Protein AF-A0A843HSB5-F1 (afdb_monomer_lite)

Foldseek 3Di:
DPPVLVVVVVVCCVPDPPHQVWDDDPQKTWGFPVCVVVVVVVCCVSPVQQDDQDWDDDPTTIMHGPVSSVVSNVD

Sequence (75 aa):
MYDEDIEALSEWMNEDERAIDTNRIDDDFFISQYDVDDFCNFIREIDPDLIGIKCTVTSCGIWFDINDLQSARHY

pLDDT: mean 73.23, std 13.24, range [44.56, 91.25]

Structure (mmCIF, N/CA/C/O backbone):
data_AF-A0A843HSB5-F1
#
_entry.id   AF-A0A843HSB5-F1
#
loop_
_atom_site.group_PDB
_atom_site.id
_atom_site.type_symbol
_atom_site.label_atom_id
_atom_site.label_alt_id
_atom_site.label_comp_id
_atom_site.label_asym_id
_atom_site.label_entity_id
_atom_site.label_seq_id
_atom_site.pdbx_PDB_ins_code
_atom_site.Cartn_x
_atom_site.Cartn_y
_atom_site.Cartn_z
_atom_site.occupancy
_atom_site.B_iso_or_equiv
_atom_site.auth_seq_id
_atom_site.auth_comp_id
_atom_site.auth_asym_id
_atom_site.auth_atom_id
_atom_site.pdbx_PDB_model_num
ATOM 1 N N . MET A 1 1 ? -11.849 13.501 14.947 1.00 56.44 1 MET A N 1
ATOM 2 C CA . MET A 1 1 ? -11.605 12.071 15.227 1.00 56.44 1 MET A CA 1
ATOM 3 C C . MET A 1 1 ? -11.150 11.297 13.987 1.00 56.44 1 MET A C 1
ATOM 5 O O . MET A 1 1 ? -10.745 10.168 14.170 1.00 56.44 1 MET A O 1
ATOM 9 N N . TYR A 1 2 ? -11.188 11.869 12.766 1.00 53.53 2 TYR A N 1
ATOM 10 C CA . TYR A 1 2 ? -10.698 11.219 11.531 1.00 53.53 2 TYR A CA 1
ATOM 11 C C . TYR A 1 2 ? -9.450 11.876 10.921 1.00 53.53 2 TYR A C 1
ATOM 13 O O . TYR A 1 2 ? -8.745 11.225 10.160 1.00 53.53 2 TYR A O 1
ATOM 21 N N . ASP A 1 3 ? -9.169 13.138 11.255 1.00 56.00 3 ASP A N 1
ATOM 22 C CA . ASP A 1 3 ? -8.016 13.852 10.693 1.00 56.00 3 ASP A CA 1
ATOM 23 C C . ASP A 1 3 ? -6.688 13.347 11.284 1.00 56.00 3 ASP A C 1
ATOM 25 O O . ASP A 1 3 ? -5.720 13.210 10.552 1.00 56.00 3 ASP A O 1
ATOM 29 N N . GLU A 1 4 ? -6.671 12.950 12.562 1.00 60.84 4 GLU A N 1
ATOM 30 C CA . GLU A 1 4 ? -5.450 12.537 13.278 1.00 60.84 4 GLU A CA 1
ATOM 31 C C . GLU A 1 4 ? -4.844 11.215 12.757 1.00 60.84 4 GLU A C 1
ATOM 33 O O . GLU A 1 4 ? -3.626 11.100 12.688 1.00 60.84 4 GLU A O 1
ATOM 38 N N . ASP A 1 5 ? -5.653 10.236 12.327 1.00 61.72 5 ASP A N 1
ATOM 39 C CA . ASP A 1 5 ? -5.143 8.954 11.795 1.00 61.72 5 ASP A CA 1
ATOM 40 C C . ASP A 1 5 ? -4.526 9.114 10.394 1.00 61.72 5 ASP A C 1
ATOM 42 O O . ASP A 1 5 ? -3.515 8.492 10.063 1.00 61.72 5 ASP A O 1
ATOM 46 N N . ILE A 1 6 ? -5.148 9.948 9.552 1.00 62.97 6 ILE A N 1
ATOM 47 C CA . ILE A 1 6 ? -4.669 10.240 8.192 1.00 62.97 6 ILE A CA 1
ATOM 48 C C . ILE A 1 6 ? -3.423 11.128 8.259 1.00 62.97 6 ILE A C 1
ATOM 50 O O . ILE A 1 6 ? -2.498 10.960 7.460 1.00 62.97 6 ILE A O 1
ATOM 54 N N . GLU A 1 7 ? -3.387 12.048 9.222 1.00 67.44 7 GLU A N 1
ATOM 55 C CA . GLU A 1 7 ? -2.229 12.887 9.509 1.00 67.44 7 GLU A CA 1
ATOM 56 C C . GLU A 1 7 ? -1.069 12.038 10.047 1.00 67.44 7 GLU A C 1
ATOM 58 O O . GLU A 1 7 ? 0.027 12.160 9.517 1.00 67.44 7 GLU A O 1
ATOM 63 N N . ALA A 1 8 ? -1.311 11.066 10.937 1.00 64.94 8 ALA A N 1
ATOM 64 C CA . ALA A 1 8 ? -0.285 10.132 11.417 1.00 64.94 8 ALA A CA 1
ATOM 65 C C . ALA A 1 8 ? 0.293 9.232 10.305 1.00 64.94 8 ALA A C 1
ATOM 67 O O . ALA A 1 8 ? 1.504 9.020 10.241 1.00 64.94 8 ALA A O 1
ATOM 68 N N . LEU A 1 9 ? -0.546 8.733 9.388 1.00 64.19 9 LEU A N 1
ATOM 69 C CA . LEU A 1 9 ? -0.094 7.997 8.197 1.00 64.19 9 LEU A CA 1
ATOM 70 C C . LEU A 1 9 ? 0.729 8.888 7.257 1.00 64.19 9 LEU A C 1
ATOM 72 O O . LEU A 1 9 ? 1.746 8.455 6.718 1.00 64.19 9 LEU A O 1
ATOM 76 N N . SER A 1 10 ? 0.305 10.142 7.082 1.00 64.19 10 SER A N 1
ATOM 77 C CA . SER A 1 10 ? 1.002 11.119 6.241 1.00 64.19 10 SER A CA 1
ATOM 78 C C . SER A 1 10 ? 2.321 11.589 6.861 1.00 64.19 10 SER A C 1
ATOM 80 O O . SER A 1 10 ? 3.289 11.789 6.130 1.00 64.19 10 SER A O 1
ATOM 82 N N . GLU A 1 11 ? 2.385 11.758 8.182 1.00 65.00 11 GLU A N 1
ATOM 83 C CA . GLU A 1 11 ? 3.607 12.078 8.925 1.00 65.00 11 GLU A CA 1
ATOM 84 C C . GLU A 1 11 ? 4.585 10.905 8.872 1.00 65.00 11 GLU A C 1
ATOM 86 O O . GLU A 1 11 ? 5.743 11.105 8.518 1.00 65.00 11 GLU A O 1
ATOM 91 N N . TRP A 1 12 ? 4.121 9.671 9.085 1.00 62.22 12 TRP A N 1
ATOM 92 C CA . TRP A 1 12 ? 4.978 8.486 9.007 1.00 62.22 12 TRP 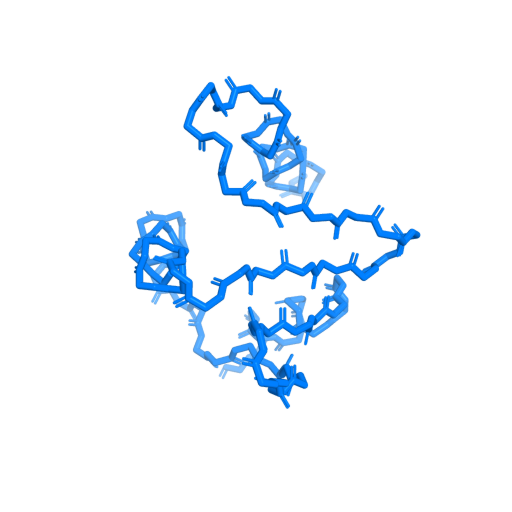A CA 1
ATOM 93 C C . TRP A 1 12 ? 5.590 8.282 7.613 1.00 62.22 12 TRP A C 1
ATOM 95 O O . TRP A 1 12 ? 6.784 8.014 7.494 1.00 62.22 12 TRP A O 1
ATOM 105 N N . MET A 1 13 ? 4.811 8.509 6.550 1.00 62.22 13 MET A N 1
ATOM 106 C CA . MET A 1 13 ? 5.319 8.489 5.172 1.00 62.22 13 MET A CA 1
ATOM 107 C C . MET A 1 13 ? 6.386 9.557 4.882 1.00 62.22 13 MET A C 1
ATOM 109 O O . MET A 1 13 ? 7.143 9.405 3.925 1.00 62.22 13 MET A O 1
ATOM 113 N N . ASN A 1 14 ? 6.431 10.643 5.661 1.00 59.72 14 ASN A N 1
ATOM 114 C CA . ASN A 1 14 ? 7.401 11.726 5.494 1.00 59.72 14 ASN A CA 1
ATOM 115 C C . ASN A 1 14 ? 8.584 11.653 6.482 1.00 59.72 14 ASN A C 1
ATOM 117 O O . ASN A 1 14 ? 9.630 12.228 6.181 1.00 59.72 14 ASN A O 1
ATOM 121 N N . GLU A 1 15 ? 8.444 10.994 7.640 1.00 55.66 15 GLU A N 1
ATOM 122 C CA . GLU A 1 15 ? 9.453 10.987 8.715 1.00 55.66 15 GLU A CA 1
ATOM 123 C C . GLU A 1 15 ? 10.363 9.745 8.764 1.00 55.66 15 GLU A C 1
ATOM 125 O O . GLU A 1 15 ? 11.448 9.835 9.346 1.00 55.66 15 GLU A O 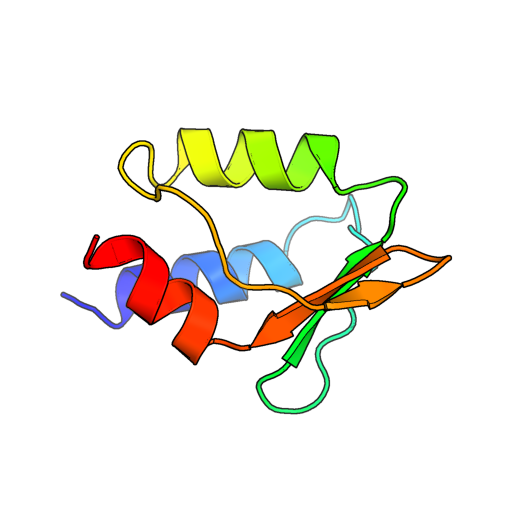1
ATOM 130 N N . ASP A 1 16 ? 10.001 8.597 8.174 1.00 50.88 16 ASP A N 1
ATOM 131 C CA . ASP A 1 16 ? 10.863 7.407 8.268 1.00 50.88 16 ASP A CA 1
ATOM 132 C C . ASP A 1 16 ? 12.037 7.474 7.265 1.00 50.88 16 ASP A C 1
ATOM 134 O O . ASP A 1 16 ? 11.894 7.254 6.063 1.00 50.88 16 ASP A O 1
ATOM 138 N N . GLU A 1 17 ? 13.246 7.746 7.775 1.00 44.56 17 GLU A N 1
ATOM 139 C CA . GLU A 1 17 ? 14.521 7.638 7.040 1.00 44.56 17 GLU A CA 1
ATOM 140 C C . GLU A 1 17 ? 14.774 6.221 6.479 1.00 44.56 17 GLU A C 1
ATOM 142 O O . GLU A 1 17 ? 15.657 6.034 5.634 1.00 44.56 17 GLU A O 1
ATOM 147 N N . ARG A 1 18 ? 13.992 5.213 6.894 1.00 46.22 18 ARG A N 1
ATOM 148 C CA . ARG A 1 18 ? 13.815 3.963 6.146 1.00 46.22 18 ARG A CA 1
ATOM 149 C C . ARG A 1 18 ? 12.764 4.202 5.077 1.00 46.22 18 ARG A C 1
ATOM 151 O O . ARG A 1 18 ? 11.636 3.740 5.198 1.00 46.22 18 ARG A O 1
ATOM 158 N N . ALA A 1 19 ? 13.149 4.949 4.049 1.00 45.28 19 ALA A N 1
ATOM 159 C CA . ALA A 1 19 ? 12.304 5.204 2.900 1.00 45.28 19 ALA A CA 1
ATOM 160 C C . ALA A 1 19 ? 11.866 3.865 2.287 1.00 45.28 19 ALA A C 1
ATOM 162 O O . ALA A 1 19 ? 12.580 3.274 1.477 1.00 45.28 19 ALA A O 1
ATOM 163 N N . ILE A 1 20 ? 10.672 3.408 2.668 1.00 51.56 20 ILE A N 1
ATOM 164 C CA . ILE A 1 20 ? 9.797 2.705 1.743 1.00 51.56 20 ILE A CA 1
ATOM 165 C C . ILE A 1 20 ? 9.792 3.599 0.507 1.00 51.56 20 ILE A C 1
ATOM 167 O O . ILE A 1 20 ? 9.670 4.822 0.640 1.00 51.56 20 ILE A O 1
ATOM 171 N N . ASP A 1 21 ? 10.013 3.041 -0.682 1.00 51.12 21 ASP A N 1
ATOM 172 C CA . ASP A 1 21 ? 10.013 3.822 -1.928 1.00 51.12 21 ASP A CA 1
ATOM 173 C C . ASP A 1 21 ? 8.563 4.199 -2.290 1.00 51.12 21 ASP A C 1
ATOM 175 O O . ASP A 1 21 ? 7.997 3.800 -3.310 1.00 51.12 21 ASP A O 1
ATOM 179 N N . THR A 1 22 ? 7.917 4.898 -1.357 1.00 54.00 22 THR A N 1
ATOM 180 C CA . THR A 1 22 ? 6.538 5.333 -1.376 1.00 54.00 22 THR A CA 1
ATOM 181 C C . THR A 1 22 ? 6.453 6.573 -2.228 1.00 54.00 22 THR A C 1
ATOM 183 O O . THR A 1 22 ? 6.613 7.701 -1.768 1.00 54.00 22 THR A O 1
ATOM 186 N N . ASN A 1 23 ? 6.211 6.353 -3.513 1.00 58.38 23 ASN A N 1
ATOM 187 C CA . ASN A 1 23 ? 5.908 7.437 -4.423 1.00 58.38 23 ASN A CA 1
ATOM 188 C C . ASN A 1 23 ? 4.421 7.760 -4.290 1.00 58.38 23 ASN A C 1
ATOM 190 O O . ASN A 1 23 ? 3.567 6.923 -4.582 1.00 58.38 23 ASN A O 1
ATOM 194 N N . ARG A 1 24 ? 4.127 8.979 -3.834 1.00 59.81 24 ARG A N 1
ATOM 195 C CA . ARG A 1 24 ? 2.777 9.536 -3.859 1.00 59.81 24 ARG A CA 1
ATOM 196 C C . ARG A 1 24 ? 2.616 10.379 -5.115 1.00 59.81 24 ARG A C 1
ATOM 198 O O . ARG A 1 24 ? 3.350 11.348 -5.310 1.00 59.81 24 ARG A O 1
ATOM 205 N N . ILE A 1 25 ? 1.652 10.017 -5.951 1.00 65.81 25 ILE A N 1
ATOM 206 C CA . ILE A 1 25 ? 1.225 10.833 -7.089 1.00 65.81 25 ILE A CA 1
ATOM 207 C C . ILE A 1 25 ? -0.252 11.132 -6.855 1.00 65.81 25 ILE A C 1
ATOM 209 O O . ILE A 1 25 ? -1.082 10.234 -6.919 1.00 65.81 25 ILE A O 1
ATOM 213 N N . ASP A 1 26 ? -0.565 12.386 -6.527 1.00 72.38 26 ASP A N 1
ATOM 214 C CA . ASP A 1 26 ? -1.909 12.827 -6.133 1.00 72.38 26 ASP A CA 1
ATOM 215 C C . ASP A 1 26 ? -2.466 12.048 -4.912 1.00 72.38 26 ASP A C 1
ATOM 217 O O . ASP A 1 26 ? -1.985 12.240 -3.786 1.00 72.38 26 ASP A O 1
ATOM 221 N N . ASP A 1 27 ? -3.455 11.175 -5.135 1.00 71.94 27 ASP A N 1
ATOM 222 C CA . ASP A 1 27 ? -4.121 10.330 -4.126 1.00 71.94 27 ASP A CA 1
ATOM 223 C C . ASP A 1 27 ? -3.714 8.846 -4.213 1.00 71.94 27 ASP A C 1
ATOM 225 O O . ASP A 1 27 ? -4.218 8.022 -3.444 1.00 71.94 27 ASP A O 1
ATOM 229 N N . ASP A 1 28 ? -2.795 8.515 -5.125 1.00 78.38 28 ASP A N 1
ATOM 230 C CA . ASP A 1 28 ? -2.275 7.165 -5.316 1.00 78.38 28 ASP A CA 1
ATOM 231 C C . ASP A 1 28 ? -1.001 6.949 -4.492 1.00 78.38 28 ASP A C 1
ATOM 233 O O . ASP A 1 28 ? -0.057 7.750 -4.513 1.00 78.38 28 ASP A O 1
ATOM 237 N N . PHE A 1 29 ? -0.960 5.810 -3.809 1.00 83.81 29 PHE A N 1
ATOM 238 C CA . PHE A 1 29 ? 0.176 5.307 -3.056 1.00 83.81 29 PHE A CA 1
ATOM 239 C C . PHE A 1 29 ? 0.816 4.142 -3.796 1.00 83.81 29 PHE A C 1
ATOM 241 O O . PHE A 1 29 ? 0.131 3.205 -4.206 1.00 83.81 29 PHE A O 1
ATOM 248 N N . PHE A 1 30 ? 2.140 4.169 -3.910 1.00 85.88 30 PHE A N 1
ATOM 249 C CA . PHE A 1 30 ? 2.932 3.037 -4.373 1.00 85.88 30 PHE A CA 1
ATOM 250 C C . PHE A 1 30 ? 3.715 2.420 -3.226 1.00 85.88 30 PHE A C 1
ATOM 252 O O . PHE A 1 30 ? 4.408 3.140 -2.526 1.00 85.88 30 PHE A O 1
ATOM 259 N N . ILE A 1 31 ? 3.681 1.098 -3.078 1.00 86.12 31 ILE A N 1
ATOM 260 C CA . ILE A 1 31 ? 4.607 0.357 -2.216 1.00 86.12 31 ILE A CA 1
ATOM 261 C C . ILE A 1 31 ? 5.454 -0.543 -3.107 1.00 86.12 31 ILE A C 1
ATOM 263 O O . ILE A 1 31 ? 4.927 -1.401 -3.821 1.00 86.12 31 ILE A O 1
ATOM 267 N N . SER A 1 32 ? 6.769 -0.365 -3.056 1.00 86.06 32 SER A N 1
ATOM 268 C CA . SER A 1 32 ? 7.729 -1.221 -3.753 1.00 86.06 32 SER A CA 1
ATOM 269 C C . SER A 1 32 ? 7.599 -2.681 -3.311 1.00 86.06 32 SER A C 1
ATOM 271 O O . SER A 1 32 ? 7.347 -2.975 -2.146 1.00 86.06 32 SER A O 1
ATOM 273 N N . GLN A 1 33 ? 7.830 -3.621 -4.232 1.00 86.75 33 GLN A N 1
ATOM 274 C CA . GLN A 1 33 ? 7.783 -5.064 -3.960 1.00 86.75 33 GLN A CA 1
ATOM 275 C C . GLN A 1 33 ? 8.737 -5.519 -2.844 1.00 86.75 33 GLN A C 1
ATOM 277 O O . GLN A 1 33 ? 8.528 -6.583 -2.271 1.00 86.75 33 GLN A O 1
ATOM 282 N N . TYR A 1 34 ? 9.792 -4.745 -2.569 1.00 85.75 34 TYR A N 1
ATOM 283 C CA . TYR A 1 34 ? 10.749 -5.041 -1.503 1.00 85.75 34 TYR A CA 1
ATOM 284 C C . TYR A 1 34 ? 10.225 -4.650 -0.117 1.00 85.75 34 TYR A C 1
ATOM 286 O O . TYR A 1 34 ? 10.686 -5.213 0.868 1.00 85.75 34 TYR A O 1
ATOM 294 N N . ASP A 1 35 ? 9.229 -3.763 -0.067 1.00 84.50 35 ASP A N 1
ATOM 295 C CA . ASP A 1 35 ? 8.713 -3.154 1.161 1.00 84.50 35 ASP A CA 1
ATOM 296 C C . ASP A 1 35 ? 7.277 -3.614 1.484 1.00 84.50 35 ASP A C 1
ATOM 298 O O . ASP A 1 35 ? 6.697 -3.201 2.484 1.00 84.50 35 ASP A O 1
ATOM 302 N N . VAL A 1 36 ? 6.674 -4.479 0.652 1.00 83.75 36 VAL A N 1
ATOM 303 C CA . VAL A 1 36 ? 5.288 -4.958 0.840 1.00 83.75 36 VAL A CA 1
ATOM 304 C C . VAL A 1 36 ? 5.109 -5.675 2.177 1.00 83.75 36 VAL A C 1
ATOM 306 O O . VAL A 1 36 ? 4.091 -5.475 2.841 1.00 83.75 36 VAL A O 1
ATOM 309 N N . ASP A 1 37 ? 6.075 -6.501 2.582 1.00 85.50 37 ASP A N 1
ATOM 310 C CA . ASP A 1 37 ? 5.996 -7.237 3.848 1.00 85.50 37 ASP A CA 1
ATOM 311 C C . ASP A 1 37 ? 6.068 -6.289 5.053 1.00 85.50 37 ASP A C 1
ATOM 313 O O . ASP A 1 37 ? 5.290 -6.433 6.002 1.00 85.50 37 ASP A O 1
ATOM 317 N N . ASP A 1 38 ? 6.945 -5.285 4.990 1.00 85.62 38 ASP A N 1
ATOM 318 C CA . ASP A 1 38 ? 7.088 -4.270 6.035 1.00 85.62 38 ASP A CA 1
ATOM 319 C C . ASP A 1 38 ? 5.835 -3.391 6.119 1.00 85.62 38 ASP A C 1
ATOM 321 O O . ASP A 1 38 ? 5.297 -3.188 7.209 1.00 85.62 38 ASP A O 1
ATOM 325 N N . PHE A 1 39 ? 5.283 -2.981 4.974 1.00 84.44 39 PHE A N 1
ATOM 326 C CA . PHE A 1 39 ? 4.005 -2.276 4.902 1.00 84.44 39 PHE A CA 1
ATOM 327 C C . PHE A 1 39 ? 2.851 -3.094 5.504 1.00 84.44 39 PHE A C 1
ATOM 329 O O . PHE A 1 39 ? 2.066 -2.572 6.296 1.00 84.44 39 PHE A O 1
ATOM 336 N N . CYS A 1 40 ? 2.755 -4.393 5.200 1.00 82.62 40 CYS A N 1
ATOM 337 C CA . CYS A 1 40 ? 1.723 -5.253 5.786 1.00 82.62 40 CYS A CA 1
ATOM 338 C C . CYS A 1 40 ? 1.855 -5.364 7.312 1.00 82.62 40 CYS A C 1
ATOM 340 O O . CYS A 1 40 ? 0.842 -5.429 8.009 1.00 82.62 40 CYS A O 1
ATOM 342 N N . ASN A 1 41 ? 3.080 -5.425 7.837 1.00 85.12 41 ASN A N 1
ATOM 343 C CA . ASN A 1 41 ? 3.313 -5.482 9.280 1.00 85.12 41 ASN A CA 1
ATOM 344 C C . ASN A 1 41 ? 2.953 -4.159 9.956 1.00 85.12 41 ASN A C 1
ATOM 346 O O . ASN A 1 41 ? 2.245 -4.171 10.957 1.00 85.12 41 ASN A O 1
ATOM 350 N N . PHE A 1 42 ? 3.353 -3.037 9.363 1.00 82.81 42 PHE A N 1
ATOM 351 C CA . PHE A 1 42 ? 3.011 -1.702 9.839 1.00 82.81 42 PHE A CA 1
ATOM 352 C C . PHE A 1 42 ? 1.495 -1.486 9.924 1.00 82.81 42 PHE A C 1
ATOM 354 O O . PHE A 1 42 ? 0.974 -1.093 10.967 1.00 82.81 42 PHE A O 1
ATOM 361 N N . ILE A 1 43 ? 0.765 -1.825 8.859 1.00 80.12 43 ILE A N 1
ATOM 362 C CA . ILE A 1 43 ? -0.696 -1.708 8.841 1.00 80.12 43 ILE A CA 1
ATOM 363 C C . ILE A 1 43 ? -1.335 -2.550 9.950 1.00 80.12 43 ILE A C 1
ATOM 365 O O . ILE A 1 43 ? -2.246 -2.071 10.613 1.00 80.12 43 ILE A O 1
ATOM 369 N N . ARG A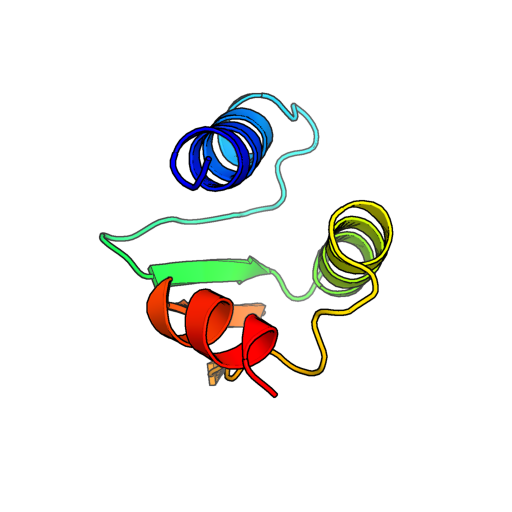 1 44 ? -0.833 -3.764 10.217 1.00 79.88 44 ARG A N 1
ATOM 370 C CA . ARG A 1 44 ? -1.336 -4.604 11.321 1.00 79.88 44 ARG A CA 1
ATOM 371 C C . ARG A 1 44 ? -1.083 -4.008 12.705 1.00 79.88 44 ARG A C 1
ATOM 373 O O . ARG A 1 44 ? -1.827 -4.326 13.628 1.00 79.88 44 ARG A O 1
ATOM 380 N N . GLU A 1 45 ? -0.020 -3.223 12.870 1.00 83.06 45 GLU A N 1
ATOM 381 C CA . GLU A 1 45 ? 0.301 -2.564 14.140 1.00 83.06 45 GLU A CA 1
ATOM 382 C C . GLU A 1 45 ? -0.580 -1.336 14.382 1.00 83.06 45 GLU A C 1
ATOM 384 O O . GLU A 1 45 ? -1.029 -1.126 15.509 1.00 83.06 45 GLU A O 1
ATOM 389 N N . ILE A 1 46 ? -0.843 -0.550 13.335 1.00 78.38 46 ILE A N 1
ATOM 390 C CA . ILE A 1 46 ? -1.679 0.653 13.425 1.00 78.38 46 ILE A CA 1
ATOM 391 C C . ILE A 1 46 ? -3.163 0.307 13.468 1.00 78.38 46 ILE A C 1
ATOM 393 O O . ILE A 1 46 ? -3.908 0.871 14.268 1.00 78.38 46 ILE A O 1
ATOM 397 N N . ASP A 1 47 ? -3.595 -0.601 12.600 1.00 76.94 47 ASP A N 1
ATOM 398 C CA . ASP A 1 47 ? -4.996 -0.949 12.433 1.00 76.94 47 ASP A CA 1
ATOM 399 C C . ASP A 1 47 ? -5.170 -2.455 12.172 1.00 76.94 47 ASP A C 1
ATOM 401 O O . ASP A 1 47 ? -5.215 -2.908 11.022 1.00 76.94 47 ASP A O 1
ATOM 405 N N . PRO A 1 48 ? -5.265 -3.265 13.242 1.00 75.69 48 PRO A N 1
ATOM 406 C CA . PRO A 1 48 ? -5.411 -4.712 13.120 1.00 75.69 48 PRO A CA 1
ATOM 407 C C . PRO A 1 48 ? -6.746 -5.137 12.488 1.00 75.69 48 PRO A C 1
ATOM 409 O O . PRO A 1 48 ? -6.851 -6.281 12.041 1.00 75.69 48 PRO A O 1
ATOM 412 N N . ASP A 1 49 ? -7.738 -4.241 12.440 1.00 72.38 49 ASP A N 1
ATOM 413 C CA . ASP A 1 49 ? -9.061 -4.496 11.864 1.00 72.38 49 ASP A CA 1
ATOM 414 C C . ASP A 1 49 ? -9.109 -4.185 10.355 1.00 72.38 49 ASP A C 1
ATOM 416 O O . ASP A 1 49 ? -10.125 -4.424 9.703 1.00 72.38 49 ASP A O 1
ATOM 420 N N . LEU A 1 50 ? -8.009 -3.709 9.756 1.00 74.75 50 LEU A N 1
ATOM 421 C CA . LEU A 1 50 ? -7.935 -3.463 8.320 1.00 74.75 50 LEU A CA 1
ATOM 422 C C . LEU A 1 50 ? -7.838 -4.782 7.528 1.00 74.75 50 LEU A C 1
ATOM 424 O O . LEU A 1 50 ? -6.759 -5.359 7.351 1.00 74.75 50 LEU A O 1
ATOM 428 N N . ILE A 1 51 ? -8.967 -5.261 6.999 1.00 66.81 51 ILE A N 1
ATOM 429 C CA . ILE A 1 51 ? -9.036 -6.541 6.279 1.00 66.81 51 ILE A CA 1
ATOM 430 C C . ILE A 1 51 ? -9.052 -6.305 4.764 1.00 66.81 51 ILE A C 1
ATOM 432 O O . ILE A 1 51 ? -10.093 -6.269 4.117 1.00 66.81 51 ILE A O 1
ATOM 436 N N . GLY A 1 52 ? -7.851 -6.234 4.185 1.00 75.19 52 GLY A N 1
ATOM 437 C CA . GLY A 1 52 ? -7.634 -6.305 2.738 1.00 75.19 52 GLY A CA 1
ATOM 438 C C . GLY A 1 52 ? -7.826 -4.978 2.003 1.00 75.19 52 GLY A C 1
ATOM 439 O O . GLY A 1 52 ? -8.942 -4.544 1.740 1.00 75.19 52 GLY A O 1
ATOM 440 N N . ILE A 1 53 ? -6.712 -4.376 1.582 1.00 83.06 53 ILE A N 1
ATOM 441 C CA . ILE A 1 53 ? -6.704 -3.165 0.755 1.00 83.06 53 ILE A CA 1
ATOM 442 C C . ILE A 1 53 ? -6.798 -3.573 -0.713 1.00 83.06 53 ILE A C 1
ATOM 444 O O . ILE A 1 53 ? -5.977 -4.350 -1.216 1.00 83.06 53 ILE A O 1
ATOM 448 N N . LYS A 1 54 ? -7.795 -3.041 -1.421 1.00 86.69 54 LYS A N 1
ATOM 449 C CA . LYS A 1 54 ? -7.867 -3.186 -2.872 1.00 86.69 54 LYS A CA 1
ATOM 450 C C . LYS A 1 54 ? -6.674 -2.460 -3.496 1.00 86.69 54 LYS A C 1
ATOM 452 O O . LYS A 1 54 ? -6.425 -1.303 -3.206 1.00 86.69 54 LYS A O 1
ATOM 457 N N . CYS A 1 55 ? -5.915 -3.161 -4.329 1.00 87.69 55 CYS A N 1
ATOM 458 C CA . CYS A 1 55 ? -4.709 -2.616 -4.940 1.00 87.69 55 CYS A CA 1
ATOM 459 C C . CYS A 1 55 ? -4.490 -3.178 -6.348 1.00 87.69 55 CYS A C 1
ATOM 461 O O . CYS A 1 55 ? -5.007 -4.237 -6.719 1.00 87.69 55 CYS A O 1
ATOM 463 N N . THR A 1 56 ? -3.695 -2.461 -7.135 1.00 91.25 56 THR A N 1
ATOM 464 C CA . THR A 1 56 ? -3.172 -2.888 -8.429 1.00 91.25 56 THR A CA 1
ATOM 465 C C . THR A 1 56 ? -1.758 -3.422 -8.242 1.00 91.25 56 THR A C 1
ATOM 467 O O . THR A 1 56 ? -0.844 -2.681 -7.889 1.00 91.25 56 THR A O 1
ATOM 470 N N . VAL A 1 57 ? -1.562 -4.711 -8.515 1.00 90.19 57 VAL A N 1
ATOM 471 C CA . VAL A 1 57 ? -0.240 -5.348 -8.454 1.00 90.19 57 VAL A CA 1
ATOM 472 C C . VAL A 1 57 ? 0.490 -5.156 -9.781 1.00 90.19 57 VAL A C 1
ATOM 474 O O . VAL A 1 57 ? -0.046 -5.443 -10.852 1.00 90.19 57 VAL A O 1
ATOM 477 N N . THR A 1 58 ? 1.734 -4.702 -9.710 1.00 88.50 58 THR A N 1
ATOM 478 C CA . THR A 1 58 ? 2.635 -4.515 -10.854 1.00 88.50 58 THR A CA 1
ATOM 479 C C . THR A 1 58 ? 3.901 -5.352 -10.671 1.00 88.50 58 THR A C 1
ATOM 481 O O . THR A 1 58 ? 4.117 -5.956 -9.623 1.00 88.50 58 THR A O 1
ATOM 484 N N . SER A 1 59 ? 4.778 -5.388 -11.677 1.00 86.62 59 SER A N 1
ATOM 485 C CA . SER A 1 59 ? 6.052 -6.118 -11.592 1.00 86.62 59 SER A CA 1
ATOM 486 C C . SER A 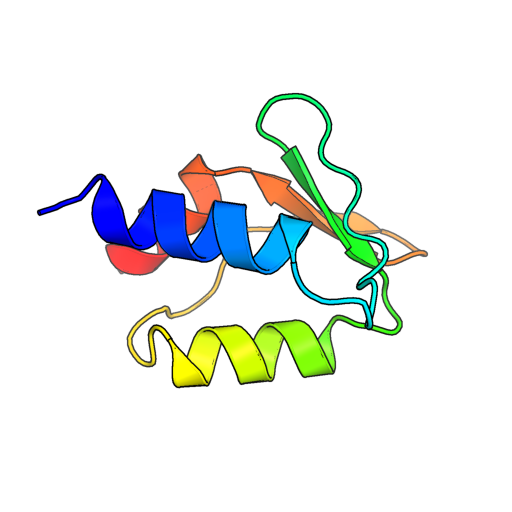1 59 ? 7.067 -5.512 -10.616 1.00 86.62 59 SER A C 1
ATOM 488 O O . SER A 1 59 ? 8.131 -6.091 -10.436 1.00 86.62 59 SER A O 1
ATOM 490 N N . CYS A 1 60 ? 6.796 -4.329 -10.062 1.00 85.56 60 CYS A N 1
ATOM 491 C CA . CYS A 1 60 ? 7.709 -3.612 -9.172 1.00 85.56 60 CYS A CA 1
ATOM 492 C C . CYS A 1 60 ? 7.104 -3.282 -7.805 1.00 85.56 60 CYS A C 1
ATOM 494 O O . CYS A 1 60 ? 7.815 -2.744 -6.964 1.00 85.56 60 CYS A O 1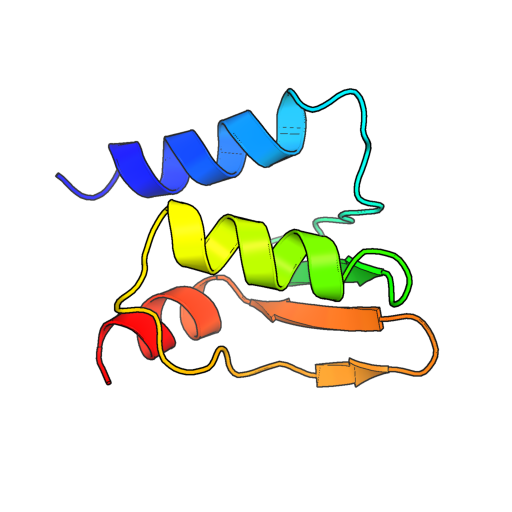
ATOM 496 N N . GLY A 1 61 ? 5.830 -3.596 -7.566 1.00 87.94 61 GLY A N 1
ATOM 497 C CA . GLY A 1 61 ? 5.148 -3.241 -6.326 1.00 87.94 61 GLY A CA 1
ATOM 498 C C . GLY A 1 61 ? 3.635 -3.180 -6.475 1.00 87.94 61 GLY A C 1
ATOM 499 O O . GLY A 1 61 ? 3.074 -3.655 -7.467 1.00 87.94 61 GLY A O 1
ATOM 500 N N . ILE A 1 62 ? 2.979 -2.570 -5.497 1.00 89.31 62 ILE A N 1
ATOM 501 C CA . ILE A 1 62 ? 1.528 -2.398 -5.447 1.00 89.31 62 ILE A CA 1
ATOM 502 C C . ILE A 1 62 ? 1.165 -0.917 -5.477 1.00 89.31 62 ILE A C 1
ATOM 504 O O . ILE A 1 62 ? 1.850 -0.098 -4.876 1.00 89.31 62 ILE A O 1
ATOM 508 N N . TRP A 1 63 ? 0.082 -0.593 -6.174 1.00 89.19 63 TRP A N 1
ATOM 509 C CA . TRP A 1 63 ? -0.543 0.726 -6.163 1.00 89.19 63 TRP A CA 1
ATOM 510 C C . TRP A 1 63 ? -1.922 0.640 -5.517 1.00 89.19 63 TRP A C 1
ATOM 512 O O . TRP A 1 63 ? -2.672 -0.284 -5.828 1.00 89.19 63 TRP A O 1
ATOM 522 N N . PHE A 1 64 ? -2.284 1.584 -4.664 1.00 87.50 64 PHE A N 1
ATOM 523 C CA . PHE A 1 64 ? -3.646 1.721 -4.143 1.00 87.50 64 PHE A CA 1
ATOM 524 C C . PHE A 1 64 ? -3.961 3.188 -3.896 1.00 87.50 64 PHE A C 1
ATOM 526 O O . PHE A 1 64 ? -3.051 3.976 -3.652 1.00 87.50 64 PHE A O 1
ATOM 533 N N . ASP A 1 65 ? -5.237 3.549 -3.945 1.00 86.94 65 ASP A N 1
ATOM 534 C CA . ASP A 1 65 ? -5.661 4.913 -3.649 1.00 86.94 65 ASP A CA 1
ATOM 535 C C . ASP A 1 65 ? -6.091 5.066 -2.174 1.00 86.94 65 ASP A C 1
ATOM 537 O O . ASP A 1 65 ? -6.293 4.091 -1.437 1.00 86.94 65 ASP A O 1
ATOM 541 N N . ILE A 1 66 ? -6.229 6.310 -1.710 1.00 80.00 66 ILE A N 1
ATOM 542 C CA . ILE A 1 66 ? -6.699 6.590 -0.343 1.00 80.00 66 ILE A CA 1
ATOM 543 C C . ILE A 1 66 ? -8.123 6.071 -0.070 1.00 80.00 66 ILE A C 1
ATOM 545 O O . ILE A 1 66 ? -8.454 5.720 1.066 1.00 80.00 66 ILE A O 1
ATOM 549 N N . ASN A 1 67 ? -8.975 5.994 -1.094 1.00 82.62 67 ASN A N 1
ATOM 550 C CA . ASN A 1 67 ? -10.345 5.502 -0.968 1.00 82.62 67 ASN A CA 1
ATOM 551 C C . ASN A 1 67 ? -10.376 3.975 -0.794 1.00 82.62 67 ASN A C 1
ATOM 553 O O . ASN A 1 67 ? -11.244 3.466 -0.087 1.00 82.62 67 ASN A O 1
ATOM 557 N N . ASP A 1 68 ? -9.434 3.239 -1.388 1.00 84.44 68 ASP A N 1
ATOM 558 C CA . ASP A 1 68 ? -9.265 1.799 -1.224 1.00 84.44 68 ASP A CA 1
ATOM 559 C C . ASP A 1 68 ? -8.914 1.497 0.245 1.00 84.44 68 ASP A C 1
ATOM 561 O O . ASP A 1 68 ? -9.522 0.609 0.849 1.00 84.44 68 ASP A O 1
ATOM 565 N N . LEU A 1 69 ? -8.034 2.300 0.858 1.00 78.19 69 LEU A N 1
ATOM 566 C CA . LEU A 1 69 ? -7.730 2.263 2.298 1.00 78.19 69 LEU A CA 1
ATOM 567 C C .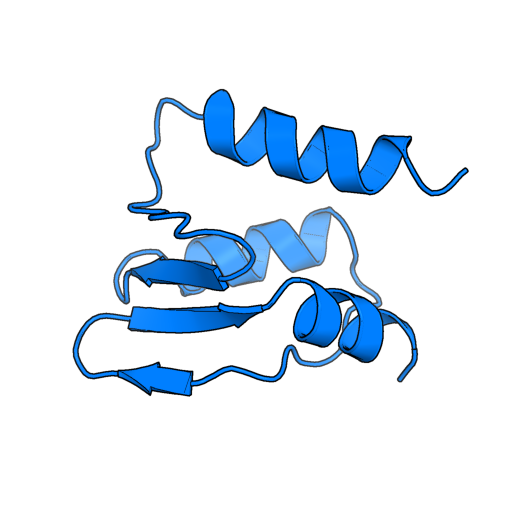 LEU A 1 69 ? -8.973 2.525 3.163 1.00 78.19 69 LEU A C 1
ATOM 569 O O . LEU A 1 69 ? -9.271 1.752 4.075 1.00 78.19 69 LEU A O 1
ATOM 573 N N . GLN A 1 70 ? -9.735 3.580 2.860 1.00 76.00 70 GLN A N 1
ATOM 574 C CA . GLN A 1 70 ? -10.977 3.892 3.578 1.00 76.00 70 GLN A CA 1
ATOM 575 C C . GLN A 1 70 ? -12.018 2.775 3.434 1.00 76.00 70 GLN A C 1
ATOM 577 O O . GLN A 1 70 ? -12.702 2.433 4.396 1.00 76.00 70 GLN A O 1
ATOM 582 N N . SER A 1 71 ? -12.124 2.174 2.248 1.00 78.94 71 SER A N 1
ATOM 583 C CA . SER A 1 71 ? -13.060 1.081 1.990 1.00 78.94 71 SER A CA 1
ATOM 584 C C . SER A 1 71 ? -12.703 -0.189 2.767 1.00 78.94 71 SER A C 1
ATOM 586 O O . SER A 1 71 ? -13.606 -0.881 3.232 1.00 78.94 71 SER A O 1
ATOM 588 N N . ALA A 1 72 ? -11.409 -0.458 2.970 1.00 76.75 72 ALA A N 1
ATOM 589 C CA . ALA A 1 72 ? -10.916 -1.621 3.704 1.00 76.75 72 ALA A CA 1
ATOM 590 C C . ALA A 1 72 ? -11.227 -1.564 5.211 1.00 76.75 72 ALA A C 1
ATOM 592 O O . ALA A 1 72 ? -11.428 -2.608 5.821 1.00 76.75 72 ALA A O 1
ATOM 593 N N . ARG A 1 73 ? -11.339 -0.363 5.801 1.00 64.94 73 ARG A N 1
ATOM 594 C CA . ARG A 1 73 ? -11.781 -0.163 7.201 1.00 64.94 73 ARG A CA 1
ATOM 595 C C . ARG A 1 73 ? -13.265 -0.473 7.438 1.00 64.94 73 ARG A C 1
ATOM 597 O O . ARG A 1 73 ? -13.696 -0.571 8.583 1.00 64.94 73 ARG A O 1
ATOM 604 N N . HIS A 1 74 ? -14.073 -0.529 6.381 1.00 59.34 74 HIS A N 1
ATOM 605 C CA . HIS A 1 74 ? -15.528 -0.679 6.478 1.00 59.34 74 HIS A CA 1
ATOM 606 C C . HIS A 1 74 ? -16.033 -2.104 6.205 1.00 59.34 74 HIS A C 1
ATOM 608 O O . HIS A 1 74 ? -17.249 -2.318 6.242 1.00 59.34 74 HIS A O 1
ATOM 614 N N . TYR A 1 75 ? -15.131 -3.046 5.918 1.00 51.53 75 TYR A N 1
ATOM 615 C CA . TYR A 1 75 ? -15.434 -4.473 5.774 1.00 51.53 75 TYR A CA 1
ATOM 616 C C . TYR A 1 75 ? -15.423 -5.194 7.121 1.00 51.53 75 TYR A C 1
ATOM 618 O O . TYR A 1 75 ? -16.282 -6.093 7.290 1.00 51.53 75 TYR A O 1
#

Secondary structure (DSSP, 8-state):
--HHHHHHHHHHHHH-SS-----EETTEEEEETTTHHHHHHHHHHH-TT------EEETTEEEEEHHHHHHHTT-

Radius of gyration: 11.89 Å; chains: 1; bounding box: 30×21×27 Å